Protein AF-A0A964MZZ1-F1 (afdb_monomer_lite)

Secondary structure (DSSP, 8-state):
-GGGT---EE----GGGSHHHHHHT--S--HHHHHHHTT-EE----TT--HHHHHHHHHHHHT---

pLDDT: mean 94.82, std 3.13, range [80.81, 98.38]

Structure (mmCIF, N/CA/C/O backbone):
data_AF-A0A964MZZ1-F1
#
_entry.id   AF-A0A964MZZ1-F1
#
loop_
_atom_site.group_PDB
_atom_site.id
_atom_site.type_symbol
_atom_site.label_atom_id
_atom_site.label_alt_id
_atom_site.label_comp_id
_atom_site.label_asym_id
_atom_site.label_entity_id
_atom_site.label_seq_id
_atom_site.pdbx_PDB_ins_code
_atom_site.Cartn_x
_atom_site.Cartn_y
_atom_site.Cartn_z
_atom_site.occupancy
_atom_site.B_iso_or_equiv
_atom_site.auth_seq_id
_atom_site.auth_comp_id
_atom_site.auth_asym_id
_atom_site.auth_atom_id
_atom_site.pdbx_PDB_model_num
ATOM 1 N N . MET A 1 1 ? 0.125 6.411 9.646 1.00 91.38 1 MET A N 1
ATOM 2 C CA . MET A 1 1 ? -0.642 5.187 9.975 1.00 91.38 1 MET A CA 1
ATOM 3 C C . MET A 1 1 ? 0.155 4.233 10.862 1.00 91.38 1 MET A C 1
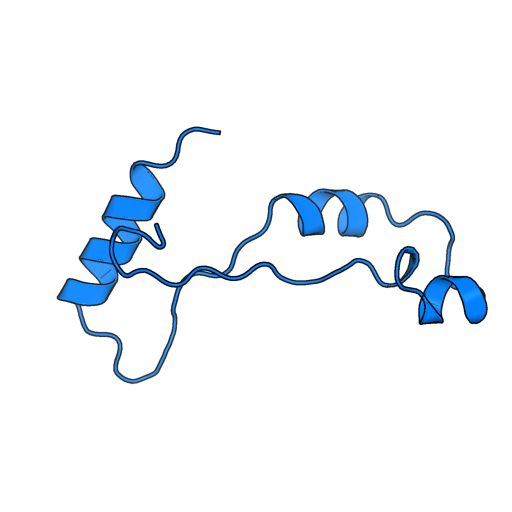ATOM 5 O O . MET A 1 1 ? -0.418 3.750 11.826 1.00 91.38 1 MET A O 1
ATOM 9 N N . ALA A 1 2 ? 1.459 4.027 10.617 1.00 92.12 2 ALA A N 1
ATOM 10 C CA . ALA A 1 2 ? 2.302 3.178 11.473 1.00 92.12 2 ALA A CA 1
ATOM 11 C C . ALA A 1 2 ? 2.294 3.589 12.960 1.00 92.12 2 ALA A C 1
ATOM 13 O O . ALA A 1 2 ? 2.158 2.725 13.818 1.00 92.12 2 ALA A O 1
ATOM 14 N N . ASP A 1 3 ? 2.334 4.893 13.261 1.00 93.50 3 ASP A N 1
ATOM 15 C CA . ASP A 1 3 ? 2.262 5.403 14.645 1.00 93.50 3 ASP A CA 1
ATOM 16 C C . ASP A 1 3 ? 0.928 5.088 15.346 1.00 93.50 3 ASP A C 1
ATOM 18 O O . ASP A 1 3 ? 0.864 5.049 16.569 1.00 93.50 3 ASP A O 1
ATOM 22 N N . ALA A 1 4 ? -0.132 4.833 14.570 1.00 93.56 4 ALA A N 1
ATOM 23 C CA . ALA A 1 4 ? -1.434 4.380 15.058 1.00 93.56 4 ALA A CA 1
ATOM 24 C C . ALA A 1 4 ? -1.547 2.841 15.088 1.00 93.56 4 ALA A C 1
ATOM 26 O O . ALA A 1 4 ? -2.642 2.310 15.214 1.00 93.56 4 ALA A O 1
ATOM 27 N N . GLY A 1 5 ? -0.437 2.114 14.914 1.00 95.19 5 GLY A N 1
ATOM 28 C CA . GLY A 1 5 ? -0.406 0.649 14.895 1.00 95.19 5 GLY A CA 1
ATOM 29 C C . GLY A 1 5 ? -0.861 0.009 13.579 1.00 95.19 5 GLY A C 1
ATOM 30 O O . GLY A 1 5 ? -0.847 -1.213 13.462 1.00 95.19 5 GLY A O 1
ATOM 31 N N . VAL A 1 6 ? -1.218 0.798 12.559 1.00 95.81 6 VAL A N 1
ATOM 32 C CA . VAL A 1 6 ? -1.710 0.278 11.276 1.00 95.81 6 VAL A CA 1
ATOM 33 C C . VAL A 1 6 ? -0.553 0.106 10.290 1.00 95.81 6 VAL A C 1
ATOM 35 O O . VAL A 1 6 ? 0.013 1.082 9.781 1.00 95.81 6 VAL A O 1
ATOM 38 N N . MET A 1 7 ? -0.212 -1.148 9.990 1.00 95.50 7 MET A N 1
ATOM 39 C CA . MET A 1 7 ? 0.832 -1.493 9.024 1.00 95.50 7 MET A CA 1
ATOM 40 C C . MET A 1 7 ? 0.317 -1.377 7.584 1.00 95.50 7 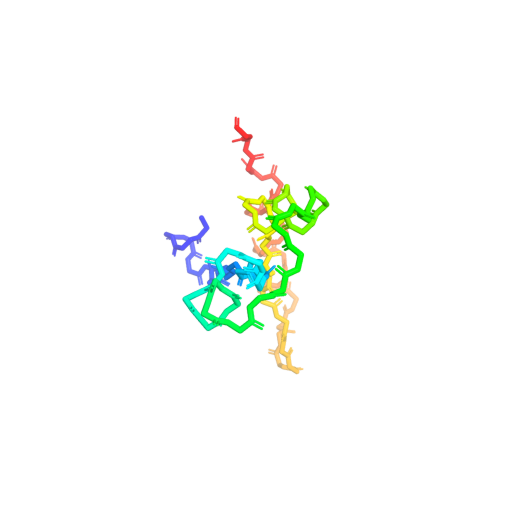MET A C 1
ATOM 42 O O . MET A 1 7 ? -0.567 -2.115 7.160 1.00 95.50 7 MET A O 1
ATOM 46 N N . VAL A 1 8 ? 0.927 -0.484 6.806 1.00 94.62 8 VAL A N 1
ATOM 47 C CA . VAL A 1 8 ? 0.570 -0.213 5.408 1.00 94.62 8 VAL A CA 1
ATOM 48 C C . VAL A 1 8 ? 1.789 -0.458 4.525 1.00 94.62 8 VAL A C 1
ATOM 50 O O . VAL A 1 8 ? 2.879 0.027 4.824 1.00 94.62 8 VAL A O 1
ATOM 53 N N . LEU A 1 9 ? 1.623 -1.219 3.440 1.00 93.81 9 LEU A N 1
ATOM 54 C CA . LEU A 1 9 ? 2.734 -1.648 2.579 1.00 93.81 9 LEU A CA 1
ATOM 55 C C . LEU A 1 9 ? 2.529 -1.200 1.129 1.00 93.81 9 LEU A C 1
ATOM 57 O O . LEU A 1 9 ? 1.426 -1.300 0.598 1.00 93.81 9 LEU A O 1
ATOM 61 N N . PHE A 1 10 ? 3.601 -0.785 0.454 1.00 94.56 10 PHE A N 1
ATOM 62 C CA . PHE A 1 10 ? 3.583 -0.508 -0.987 1.00 94.56 10 PHE A CA 1
ATOM 63 C C . PHE A 1 10 ? 3.484 -1.801 -1.819 1.00 94.56 10 PHE A C 1
ATOM 65 O O . PHE A 1 10 ? 3.766 -2.900 -1.324 1.00 94.56 10 PHE A O 1
ATOM 72 N N . HIS A 1 11 ? 3.084 -1.680 -3.091 1.00 91.94 11 HIS A N 1
ATOM 73 C CA . HIS A 1 11 ? 2.991 -2.809 -4.023 1.00 91.94 11 HIS A CA 1
ATOM 74 C C . HIS A 1 11 ? 2.806 -2.352 -5.483 1.00 91.94 11 HIS A C 1
ATOM 76 O O . HIS A 1 11 ? 1.856 -1.646 -5.788 1.00 91.94 11 HIS A O 1
ATOM 82 N N . TYR A 1 12 ? 3.622 -2.732 -6.459 1.00 94.50 12 TYR A N 1
ATOM 83 C CA . TYR A 1 12 ? 4.981 -3.272 -6.399 1.00 94.50 12 TYR A CA 1
ATOM 84 C C . TYR A 1 12 ? 5.917 -2.337 -7.175 1.00 94.50 12 TYR A C 1
ATOM 86 O O . TYR A 1 12 ? 5.463 -1.520 -7.972 1.00 94.50 12 TYR A O 1
ATOM 94 N N . GLN A 1 13 ? 7.229 -2.521 -6.998 1.00 94.56 13 GLN A N 1
ATOM 95 C CA . GLN A 1 13 ? 8.249 -1.929 -7.866 1.00 94.56 13 GLN A CA 1
ATOM 96 C C . GLN A 1 13 ? 7.970 -2.270 -9.350 1.00 94.56 13 GLN A C 1
ATOM 98 O O . GLN A 1 13 ? 7.823 -3.452 -9.675 1.00 94.56 13 GLN A O 1
ATOM 103 N N . PRO A 1 14 ? 7.963 -1.283 -10.266 1.00 96.25 14 PRO A N 1
ATOM 104 C CA . PRO A 1 14 ? 7.847 -1.527 -11.700 1.00 96.25 14 PRO A CA 1
ATOM 105 C C . PRO A 1 14 ? 9.003 -2.389 -12.204 1.00 96.25 14 PRO A C 1
ATOM 107 O O . PRO A 1 14 ? 10.171 -2.093 -11.934 1.00 96.25 14 PRO A O 1
ATOM 110 N N . LEU A 1 15 ? 8.687 -3.449 -12.955 1.00 95.88 15 LEU A N 1
ATOM 111 C CA . LEU A 1 15 ? 9.691 -4.406 -13.428 1.00 95.88 15 LEU A CA 1
ATOM 112 C C . LEU A 1 15 ? 10.687 -3.785 -14.410 1.00 95.88 15 LEU A C 1
ATOM 114 O O . LEU A 1 15 ? 11.855 -4.164 -14.382 1.00 95.88 15 LEU A O 1
ATOM 118 N N . ASN A 1 16 ? 10.273 -2.804 -15.216 1.00 95.00 16 ASN A N 1
ATOM 119 C CA . ASN A 1 16 ? 11.177 -2.065 -16.103 1.00 95.00 16 ASN A CA 1
ATOM 120 C C . ASN A 1 16 ? 12.256 -1.283 -15.357 1.00 95.00 16 ASN A C 1
ATOM 122 O O . ASN A 1 16 ? 13.392 -1.179 -15.815 1.00 95.00 16 ASN A O 1
ATOM 126 N N . LEU A 1 17 ? 11.935 -0.835 -14.148 1.00 94.69 17 LEU A N 1
ATOM 127 C CA . LEU A 1 17 ? 12.869 -0.166 -13.257 1.00 94.69 17 LEU A CA 1
ATOM 128 C C . LEU A 1 17 ? 13.568 -1.131 -12.283 1.00 94.69 17 LEU A C 1
ATOM 130 O O . LEU A 1 17 ? 14.410 -0.704 -11.495 1.00 94.69 17 LEU A O 1
ATOM 134 N N . ALA A 1 18 ? 13.258 -2.430 -12.298 1.00 95.56 18 ALA A N 1
ATOM 135 C CA . ALA A 1 18 ? 13.936 -3.411 -11.456 1.00 95.56 18 ALA A CA 1
ATOM 136 C C . ALA A 1 18 ? 15.317 -3.771 -12.031 1.00 95.56 18 ALA A C 1
ATOM 138 O O . ALA A 1 18 ? 15.520 -3.787 -13.245 1.00 95.56 18 ALA A O 1
ATOM 139 N N . ALA A 1 19 ? 16.277 -4.126 -11.167 1.00 95.56 19 ALA A N 1
ATOM 140 C CA . ALA A 1 19 ? 17.638 -4.477 -11.595 1.00 95.56 19 ALA A CA 1
ATOM 141 C C . ALA A 1 19 ? 17.665 -5.615 -12.633 1.00 95.56 19 ALA A C 1
ATOM 143 O O . ALA A 1 19 ? 18.418 -5.556 -13.603 1.00 95.56 19 ALA A O 1
ATOM 144 N N . ALA A 1 20 ? 16.808 -6.627 -12.457 1.00 95.12 20 ALA A N 1
ATOM 145 C CA . ALA A 1 20 ? 16.661 -7.711 -13.420 1.00 95.12 20 ALA A CA 1
ATOM 146 C C . ALA A 1 20 ? 16.034 -7.236 -14.740 1.00 95.12 20 ALA A C 1
ATOM 148 O O . ALA A 1 20 ? 16.525 -7.619 -15.796 1.00 95.12 20 ALA A O 1
ATOM 149 N N . GLY A 1 21 ? 15.011 -6.375 -14.697 1.00 93.81 21 GLY A N 1
ATOM 150 C CA . GLY A 1 21 ? 14.377 -5.835 -15.903 1.00 93.81 21 GLY A CA 1
ATOM 151 C C . GLY A 1 21 ? 15.351 -5.026 -16.753 1.00 93.81 21 GLY A C 1
ATOM 152 O O . GLY A 1 21 ? 15.481 -5.294 -17.947 1.00 93.81 21 GLY A O 1
ATOM 153 N N . ARG A 1 22 ? 16.141 -4.150 -16.117 1.00 91.25 22 ARG A N 1
ATOM 154 C CA . ARG A 1 22 ? 17.220 -3.409 -16.791 1.00 91.25 22 ARG A CA 1
ATOM 155 C C . ARG A 1 22 ? 18.248 -4.324 -17.462 1.00 91.25 22 ARG A C 1
ATOM 157 O O . ARG A 1 22 ? 18.760 -3.985 -18.519 1.00 91.25 22 ARG A O 1
ATOM 164 N N . ARG A 1 23 ? 18.558 -5.481 -16.863 1.00 94.88 23 ARG A N 1
ATOM 165 C CA . ARG A 1 23 ? 19.520 -6.451 -17.416 1.00 94.88 23 ARG A CA 1
ATOM 166 C C . ARG A 1 23 ? 18.937 -7.314 -18.539 1.00 94.88 23 ARG A C 1
ATOM 168 O O . ARG A 1 23 ? 19.679 -7.723 -19.422 1.00 94.88 23 ARG A O 1
ATOM 175 N N . LEU A 1 24 ? 17.646 -7.637 -18.474 1.00 95.31 24 LEU A N 1
ATOM 176 C CA . LEU A 1 24 ? 16.984 -8.586 -19.379 1.00 95.31 24 LEU A CA 1
ATOM 177 C C . LEU A 1 24 ? 16.338 -7.924 -20.606 1.00 95.31 24 LEU A C 1
ATOM 179 O O . LEU A 1 24 ? 15.804 -8.636 -21.450 1.00 95.31 24 LEU A O 1
ATOM 183 N N . GLY A 1 25 ? 16.389 -6.594 -20.720 1.00 86.94 25 GLY A N 1
ATOM 184 C CA . GLY A 1 25 ? 15.878 -5.872 -21.889 1.00 86.94 25 GLY A CA 1
ATOM 185 C C . GLY A 1 25 ? 14.350 -5.798 -21.953 1.00 86.94 25 GLY A C 1
ATOM 186 O O . GLY A 1 25 ? 13.775 -5.903 -23.034 1.00 86.94 25 GLY A O 1
ATOM 187 N N . VAL A 1 26 ? 13.679 -5.641 -20.806 1.00 89.00 26 VAL A N 1
ATOM 188 C CA . VAL A 1 26 ? 12.236 -5.327 -20.778 1.00 89.00 26 VAL A CA 1
ATOM 189 C C . VAL A 1 26 ? 11.984 -3.904 -21.319 1.00 89.00 26 VAL A C 1
ATOM 191 O O . VAL A 1 26 ? 12.936 -3.123 -21.395 1.00 89.00 26 VAL A O 1
ATOM 194 N N . PRO A 1 27 ? 10.740 -3.533 -21.688 1.00 89.75 27 PRO A N 1
ATOM 195 C CA . PRO A 1 27 ? 10.444 -2.194 -22.199 1.00 89.75 27 PRO A CA 1
ATOM 196 C C . PRO A 1 27 ? 10.961 -1.093 -21.270 1.00 89.75 27 PRO A C 1
ATOM 198 O O . PRO A 1 27 ? 10.765 -1.178 -20.062 1.00 89.75 27 PRO A O 1
ATOM 201 N N . GLU A 1 28 ? 11.606 -0.068 -21.830 1.00 87.12 28 GLU A N 1
ATOM 202 C CA . GLU A 1 28 ? 12.238 1.008 -21.053 1.00 87.12 28 GLU A CA 1
ATOM 203 C C . GLU A 1 28 ? 11.206 1.826 -20.263 1.00 87.12 28 GLU A C 1
ATOM 205 O O . GLU A 1 28 ? 11.418 2.127 -19.089 1.00 87.12 28 GLU A O 1
ATOM 210 N N . ALA A 1 29 ? 10.056 2.102 -20.882 1.00 94.38 29 ALA A N 1
ATOM 211 C CA . ALA A 1 29 ? 8.992 2.911 -20.306 1.00 94.38 29 ALA A CA 1
ATOM 212 C C . ALA A 1 29 ? 7.716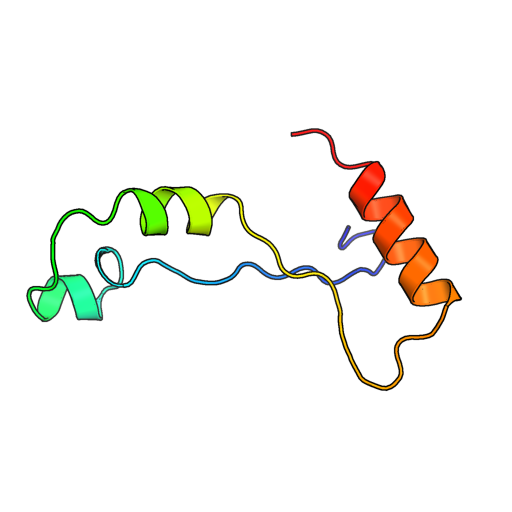 2.094 -20.067 1.00 94.38 29 ALA A C 1
ATOM 214 O O . ALA A 1 29 ? 7.150 1.501 -20.988 1.00 94.38 29 ALA A O 1
ATOM 215 N N . CYS A 1 30 ? 7.222 2.152 -18.833 1.00 95.56 30 CYS A N 1
ATOM 216 C CA . CYS A 1 30 ? 5.933 1.614 -18.407 1.00 95.56 30 CYS A CA 1
ATOM 217 C C . CYS A 1 30 ? 5.205 2.681 -17.567 1.00 95.56 30 CYS A C 1
ATOM 219 O O . CYS A 1 30 ? 5.064 2.514 -16.353 1.00 95.56 30 CYS A O 1
ATOM 221 N N . PRO A 1 31 ? 4.707 3.773 -18.181 1.00 96.12 31 PRO A N 1
ATOM 222 C CA . PRO A 1 31 ? 4.283 4.981 -17.462 1.00 96.12 31 PRO A CA 1
ATOM 223 C C . PRO A 1 31 ? 3.165 4.731 -16.441 1.00 96.12 31 PRO A C 1
ATOM 225 O O . PRO A 1 31 ? 3.137 5.348 -15.378 1.00 96.12 31 PRO A O 1
ATOM 228 N N . VAL A 1 32 ? 2.258 3.790 -16.725 1.00 96.69 32 VAL A N 1
ATOM 229 C CA . VAL A 1 32 ? 1.196 3.403 -15.783 1.00 96.69 32 VAL A CA 1
ATOM 230 C C . VAL A 1 32 ? 1.779 2.682 -14.570 1.00 96.69 32 VAL A C 1
ATOM 232 O O . VAL A 1 32 ? 1.459 3.041 -13.440 1.00 96.69 32 VAL A O 1
ATOM 235 N N . SER A 1 33 ? 2.647 1.690 -14.781 1.00 95.75 33 SER A N 1
ATOM 236 C CA . SER A 1 33 ? 3.284 0.953 -13.685 1.00 95.75 33 SER A CA 1
ATOM 237 C C . SER A 1 33 ? 4.143 1.880 -12.829 1.00 95.75 33 SER A C 1
ATOM 239 O O . SER A 1 33 ? 4.033 1.854 -11.606 1.00 95.75 33 SER A O 1
ATOM 241 N N . GLU A 1 34 ? 4.934 2.741 -13.466 1.00 96.00 34 GLU A N 1
ATOM 242 C CA . GLU A 1 34 ? 5.759 3.754 -12.807 1.00 96.00 34 GLU A CA 1
ATOM 243 C C . GLU A 1 34 ? 4.914 4.698 -11.953 1.00 96.00 34 GLU A C 1
ATOM 245 O O . GLU A 1 34 ? 5.179 4.845 -10.763 1.00 96.00 34 GLU A O 1
ATOM 250 N N . SER A 1 35 ? 3.841 5.257 -12.517 1.00 96.50 35 SER A N 1
ATOM 251 C CA . SER A 1 35 ? 2.953 6.175 -11.801 1.00 96.50 35 SER A CA 1
ATOM 252 C C . SER A 1 35 ? 2.179 5.515 -10.657 1.00 96.50 35 SER A C 1
ATOM 254 O O . SER A 1 35 ? 2.009 6.123 -9.605 1.00 96.50 35 SER A O 1
ATOM 256 N N . VAL A 1 36 ? 1.659 4.299 -10.839 1.00 96.88 36 VAL A N 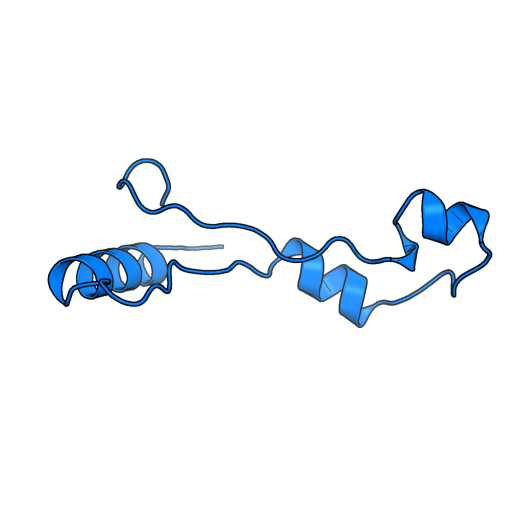1
ATOM 257 C CA . VAL A 1 36 ? 0.839 3.639 -9.809 1.00 96.88 36 VAL A CA 1
ATOM 258 C C . VAL A 1 36 ? 1.708 3.155 -8.652 1.00 96.88 36 VAL A C 1
ATOM 260 O O . VAL A 1 36 ? 1.330 3.336 -7.497 1.00 96.88 36 VAL A O 1
ATOM 263 N N . SER A 1 37 ? 2.886 2.600 -8.942 1.00 96.06 37 SER A N 1
ATOM 264 C CA . SER A 1 37 ? 3.773 2.025 -7.922 1.00 96.06 37 SER A CA 1
ATOM 265 C C . SER A 1 37 ? 4.217 3.005 -6.832 1.00 96.06 37 SER A C 1
ATOM 267 O O . SER A 1 37 ? 4.475 2.582 -5.709 1.00 96.06 37 SER A O 1
ATOM 269 N N . THR A 1 38 ? 4.288 4.303 -7.142 1.00 94.56 38 THR A N 1
ATOM 270 C CA . THR A 1 38 ? 4.773 5.348 -6.226 1.00 94.56 38 THR A CA 1
ATOM 271 C C . THR A 1 38 ? 3.698 5.905 -5.300 1.00 94.56 38 THR A C 1
ATOM 273 O O . THR A 1 38 ? 4.028 6.578 -4.328 1.00 94.56 38 THR A O 1
ATOM 276 N N . ARG A 1 39 ? 2.418 5.633 -5.583 1.00 94.44 39 ARG A N 1
ATOM 277 C CA . ARG A 1 39 ? 1.273 6.182 -4.834 1.00 94.44 39 ARG A CA 1
ATOM 278 C C . ARG A 1 39 ? 0.290 5.129 -4.332 1.00 94.44 39 ARG A C 1
ATOM 280 O O . ARG A 1 39 ? -0.660 5.473 -3.637 1.00 94.44 39 ARG A O 1
ATOM 287 N N . LEU A 1 40 ? 0.479 3.863 -4.707 1.00 95.00 40 LEU A N 1
ATOM 288 C CA . LEU A 1 40 ? -0.375 2.766 -4.271 1.00 95.00 40 LEU A CA 1
ATOM 289 C C . LEU A 1 40 ? 0.135 2.157 -2.967 1.00 95.00 40 LEU A C 1
ATOM 291 O O . LEU A 1 40 ? 1.310 1.813 -2.825 1.00 95.00 40 LEU A O 1
ATOM 295 N N . VAL A 1 41 ? -0.797 1.947 -2.045 1.00 95.06 41 VAL A N 1
ATOM 296 C CA . VAL A 1 41 ? -0.571 1.250 -0.783 1.00 95.06 41 VAL A CA 1
ATOM 297 C C . VAL A 1 41 ? -1.620 0.164 -0.570 1.00 95.06 41 VAL A C 1
ATOM 299 O O . VAL A 1 41 ? -2.717 0.224 -1.123 1.00 95.06 41 VAL A O 1
ATOM 302 N N . ARG A 1 42 ? -1.283 -0.837 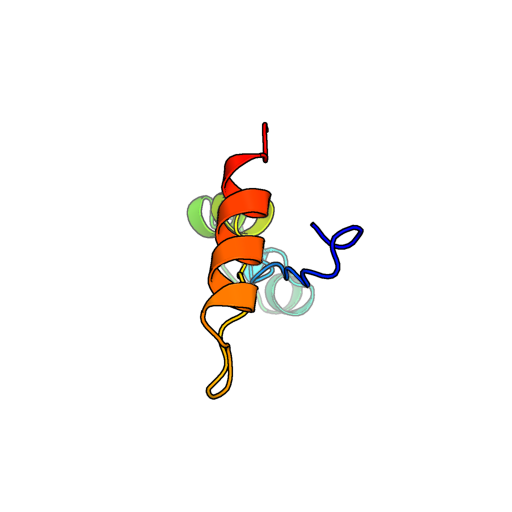0.242 1.00 96.38 42 ARG A N 1
ATOM 303 C CA . ARG A 1 42 ? -2.187 -1.897 0.689 1.00 96.38 42 ARG A CA 1
ATOM 304 C C . ARG A 1 42 ? -2.511 -1.701 2.159 1.00 96.38 42 ARG A C 1
ATOM 306 O O . ARG A 1 42 ? -1.599 -1.604 2.982 1.00 96.38 42 ARG A O 1
ATOM 313 N N . LEU A 1 43 ? -3.802 -1.676 2.454 1.00 96.75 43 LEU A N 1
ATOM 314 C CA . LEU A 1 43 ? -4.324 -1.708 3.813 1.00 96.75 43 LEU A CA 1
ATOM 315 C C . LEU A 1 43 ? -4.300 -3.147 4.357 1.00 96.75 43 LEU A C 1
ATOM 317 O O . LEU A 1 43 ? -4.271 -4.092 3.556 1.00 96.75 43 LEU A O 1
ATOM 321 N N . PRO A 1 44 ? -4.294 -3.329 5.688 1.00 96.88 44 PRO A N 1
ATOM 322 C CA . PRO A 1 44 ? -4.422 -4.651 6.284 1.00 96.88 44 PRO A CA 1
ATOM 323 C C . PRO A 1 44 ? -5.698 -5.360 5.821 1.00 96.88 44 PRO A C 1
ATOM 325 O O . PRO A 1 44 ? -6.777 -4.776 5.795 1.00 96.88 44 PRO A O 1
ATOM 328 N N . LEU A 1 45 ? -5.550 -6.628 5.443 1.00 95.94 45 LEU A N 1
ATOM 329 C CA . LEU A 1 45 ? -6.650 -7.526 5.117 1.00 95.94 45 LEU A CA 1
ATOM 330 C C . LEU A 1 45 ? -6.216 -8.955 5.450 1.00 95.94 45 LEU A C 1
ATOM 332 O O . LEU A 1 45 ? -5.338 -9.515 4.788 1.00 95.94 45 LEU A O 1
ATOM 336 N N . TYR A 1 46 ? -6.807 -9.530 6.492 1.00 96.12 46 TYR A N 1
ATOM 337 C CA . TYR A 1 46 ? -6.560 -10.896 6.954 1.00 96.12 46 TYR A CA 1
ATOM 338 C C . TYR A 1 46 ? -7.832 -11.481 7.576 1.00 96.12 46 TYR A C 1
ATOM 340 O O . TYR A 1 46 ? -8.763 -10.753 7.898 1.00 96.12 46 TYR A O 1
ATOM 348 N N . ALA A 1 47 ? -7.888 -12.809 7.713 1.00 97.50 47 ALA A N 1
ATOM 349 C CA . ALA A 1 47 ? -9.122 -13.534 8.040 1.00 97.50 47 ALA A CA 1
ATOM 350 C C . ALA A 1 47 ? -9.755 -13.162 9.392 1.00 97.50 47 ALA A C 1
ATOM 352 O O . ALA A 1 47 ? -10.966 -13.275 9.538 1.00 97.50 47 ALA A O 1
ATOM 353 N N . ASN A 1 48 ? -8.942 -12.728 10.355 1.00 97.38 48 ASN A N 1
ATOM 354 C CA . ASN A 1 48 ? -9.378 -12.403 11.713 1.00 97.38 48 ASN A CA 1
ATOM 355 C C . ASN A 1 48 ? -9.338 -10.892 11.984 1.00 97.38 48 ASN A C 1
ATOM 357 O O . ASN A 1 48 ? -9.131 -10.508 13.126 1.00 97.38 48 ASN A O 1
ATOM 361 N N . LEU A 1 49 ? -9.437 -10.067 10.938 1.00 97.31 49 LEU A N 1
ATOM 362 C CA . LEU A 1 49 ? -9.543 -8.619 11.086 1.00 97.31 49 LEU A CA 1
ATOM 363 C C . LEU A 1 49 ? -10.921 -8.305 11.675 1.00 97.31 49 LEU A C 1
ATOM 365 O O . LEU A 1 49 ? -11.928 -8.632 11.041 1.00 97.31 49 LEU A O 1
ATOM 369 N N . ASP A 1 50 ? -10.960 -7.754 12.882 1.00 97.94 50 ASP A N 1
ATOM 370 C CA . ASP A 1 50 ? -12.216 -7.421 13.557 1.00 97.94 50 ASP A CA 1
ATOM 371 C C . ASP A 1 50 ? -12.740 -6.023 13.180 1.00 97.94 50 ASP A C 1
ATOM 373 O O . ASP A 1 50 ? -12.069 -5.242 12.501 1.00 97.94 50 ASP A O 1
ATOM 377 N N . ASP A 1 51 ? -13.984 -5.729 13.570 1.00 98.38 51 ASP A N 1
ATOM 378 C CA . ASP A 1 51 ? -14.658 -4.479 13.203 1.00 98.38 51 ASP A CA 1
ATOM 379 C C . ASP A 1 51 ? -13.957 -3.242 13.805 1.00 98.38 51 ASP A C 1
ATOM 381 O O . ASP A 1 51 ? -13.865 -2.214 13.133 1.00 98.38 51 ASP A O 1
ATOM 385 N N . ASP A 1 52 ? -13.389 -3.347 15.015 1.00 98.19 52 ASP A N 1
ATOM 386 C CA . ASP A 1 52 ? -12.660 -2.248 15.666 1.00 98.19 52 ASP A CA 1
ATOM 387 C C . ASP A 1 52 ? -11.340 -1.952 14.922 1.00 98.19 52 ASP A C 1
ATOM 389 O O . ASP A 1 52 ? -10.962 -0.791 14.719 1.00 98.19 52 ASP A O 1
ATOM 393 N N . GLU A 1 53 ? -10.638 -2.995 14.466 1.00 97.88 53 GLU A N 1
ATOM 394 C CA . GLU A 1 53 ? -9.453 -2.870 13.617 1.00 97.88 53 GLU A CA 1
ATOM 395 C C . GLU A 1 53 ? -9.798 -2.244 12.256 1.00 97.88 53 GLU A C 1
ATOM 397 O O . GLU A 1 53 ? -9.064 -1.371 11.778 1.00 97.88 53 GLU A O 1
ATOM 402 N N . VAL A 1 54 ? -10.911 -2.651 11.629 1.00 98.12 54 VAL A N 1
ATOM 403 C CA . VAL A 1 54 ? -11.395 -2.057 10.369 1.00 98.12 54 VAL A CA 1
ATOM 404 C C . VAL A 1 54 ? -11.702 -0.574 10.554 1.00 98.12 54 VAL A C 1
ATOM 406 O O . VAL A 1 54 ? -11.230 0.242 9.755 1.00 98.12 54 VAL A O 1
ATOM 409 N N . ASP A 1 55 ? -12.436 -0.211 11.604 1.00 98.31 55 ASP A N 1
ATOM 410 C CA . ASP A 1 55 ? -12.802 1.175 11.894 1.00 98.31 55 ASP A CA 1
ATOM 411 C C . ASP A 1 55 ? -11.560 2.047 12.106 1.00 98.31 55 ASP A C 1
ATOM 413 O O . ASP A 1 55 ? -11.450 3.127 11.513 1.00 98.31 55 ASP A O 1
ATOM 417 N N . LEU A 1 56 ? -10.565 1.553 12.853 1.00 97.75 56 LEU A N 1
ATOM 418 C CA . LEU A 1 56 ? -9.280 2.233 13.013 1.00 97.75 56 LEU A CA 1
ATOM 419 C C . LEU A 1 56 ? -8.577 2.435 11.662 1.00 97.75 56 LEU A C 1
ATOM 421 O O . LEU A 1 56 ? -8.105 3.535 11.364 1.00 97.75 56 LEU A O 1
ATOM 425 N N . ILE A 1 57 ? -8.493 1.395 10.826 1.00 97.75 57 ILE A N 1
ATOM 426 C CA . ILE A 1 57 ? -7.852 1.476 9.505 1.00 97.75 57 ILE A CA 1
ATOM 427 C C . ILE A 1 57 ? -8.541 2.532 8.635 1.00 97.75 57 ILE A C 1
ATOM 429 O O . ILE A 1 57 ? -7.856 3.362 8.026 1.00 97.75 57 ILE A O 1
ATOM 433 N N . VAL A 1 58 ? -9.875 2.513 8.580 1.00 97.50 58 VAL A N 1
ATOM 434 C CA . VAL A 1 58 ? -10.680 3.446 7.781 1.00 97.50 58 VAL A CA 1
ATOM 435 C C . VAL A 1 58 ? -10.513 4.873 8.290 1.00 97.50 58 VAL A C 1
ATOM 437 O O . VAL A 1 58 ? -10.236 5.773 7.494 1.00 97.50 58 VAL A O 1
ATOM 440 N N . GLU A 1 59 ? -10.605 5.093 9.601 1.00 97.62 59 GLU A N 1
ATOM 441 C CA . GLU A 1 59 ? -10.426 6.415 10.197 1.00 97.62 59 GLU A CA 1
ATOM 442 C C . GLU A 1 59 ? -9.041 6.987 9.872 1.00 97.62 59 GLU A C 1
ATOM 444 O O . GLU A 1 59 ? -8.915 8.129 9.420 1.00 97.62 59 GLU A O 1
ATOM 449 N N . GLN A 1 60 ? -7.984 6.192 10.055 1.00 96.81 60 GLN A N 1
ATOM 450 C CA . GLN A 1 60 ? -6.624 6.636 9.765 1.00 96.81 60 GLN A CA 1
ATOM 451 C C . GLN A 1 60 ? -6.402 6.890 8.267 1.00 96.81 60 GLN A C 1
ATOM 453 O O . GLN A 1 60 ? -5.658 7.808 7.915 1.00 96.81 60 GLN A O 1
ATOM 458 N N . ALA A 1 61 ? -7.050 6.124 7.385 1.00 95.69 61 ALA A N 1
ATOM 459 C CA . ALA A 1 61 ? -6.975 6.336 5.943 1.00 95.69 61 ALA A CA 1
ATOM 460 C C . ALA A 1 61 ? -7.670 7.642 5.526 1.00 95.69 61 ALA A C 1
ATOM 462 O O . ALA A 1 61 ? -7.127 8.393 4.719 1.00 95.69 61 ALA A O 1
ATOM 463 N N . LEU A 1 62 ? -8.831 7.954 6.111 1.00 96.50 62 LEU A N 1
ATOM 464 C CA . LEU A 1 62 ? -9.574 9.189 5.833 1.00 96.50 62 LEU A CA 1
ATOM 465 C C . LEU A 1 62 ? -8.874 10.454 6.353 1.00 96.50 62 LEU A C 1
ATOM 467 O O . LEU A 1 62 ? -9.118 11.542 5.837 1.00 96.50 62 LEU A O 1
ATOM 471 N N . ARG A 1 63 ? -7.990 10.329 7.349 1.00 95.56 63 ARG A N 1
ATOM 472 C CA . ARG A 1 63 ? -7.164 11.438 7.861 1.00 95.56 63 ARG A CA 1
ATOM 473 C C . ARG A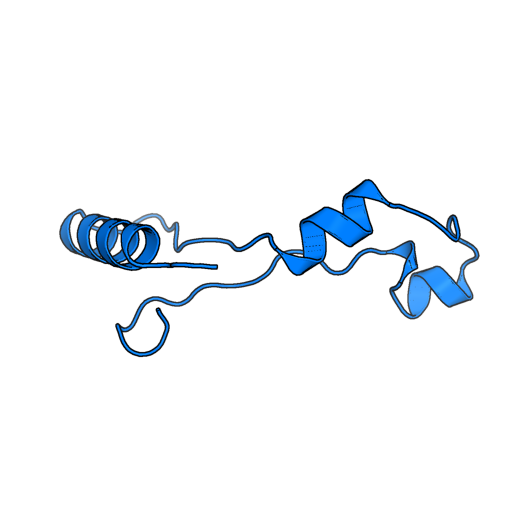 1 63 ? -5.979 11.789 6.956 1.00 95.56 63 ARG A C 1
ATOM 475 O O . ARG A 1 63 ? -5.349 12.823 7.174 1.00 95.56 63 ARG A O 1
ATOM 482 N N . PHE A 1 64 ? -5.632 10.941 5.988 1.00 91.06 64 PHE A N 1
ATOM 483 C CA . PHE A 1 64 ? -4.506 11.197 5.096 1.00 91.06 64 PHE A CA 1
ATOM 484 C C . PHE A 1 64 ? -4.792 12.386 4.170 1.00 91.06 64 PHE A C 1
ATOM 486 O O . PHE A 1 64 ? -5.802 12.419 3.467 1.00 91.06 64 PHE A O 1
ATOM 493 N N . VAL A 1 65 ? -3.861 13.339 4.136 1.00 87.88 65 VAL A N 1
ATOM 494 C CA . VAL A 1 65 ? -3.849 14.465 3.196 1.00 87.88 65 VAL A CA 1
ATOM 495 C C . VAL A 1 65 ? -2.546 14.361 2.387 1.00 87.88 65 VAL A C 1
ATOM 497 O O . VAL A 1 65 ? -1.494 14.249 3.023 1.00 87.88 65 VAL A O 1
ATOM 500 N N . PRO A 1 66 ? -2.603 14.326 1.037 1.00 80.81 66 PRO A N 1
ATOM 501 C CA . PRO A 1 66 ? -1.424 14.178 0.181 1.00 80.81 66 PRO A CA 1
ATOM 502 C C . PRO A 1 66 ? -0.405 15.314 0.300 1.00 80.81 66 PRO A C 1
ATOM 504 O O . PRO A 1 66 ? -0.825 16.469 0.544 1.00 80.81 66 PRO A O 1
#

Sequence (66 aa):
MADAGVMVLFHYQPLNLAAAGRRLGVPEACPVSESVSTRLVRLPLYANLDDDEVDLIVEQALRFVP

Foldseek 3Di:
DVVLVWDKAFDDPDLLPDPVVVVVVPDNDDPVNVVCRVPDIDGDDDDPQDPVNVVSRVVVVVPDDD

Radius of gyration: 16.11 Å; chains: 1; bounding box: 34×28×38 Å